Protein AF-A0A955SEW6-F1 (afdb_monomer_lite)

Foldseek 3Di:
DDDDDDDDDDDDDPPDDDPPPAPPKDKDKDAQADQKDKFAAAPPAFKKWKWKDWPNRTPDIDIGRGDPDHGPDIDIDGDNVQHGTMMMMMIGGDD

Secondary structure (DSSP, 8-state):
----------S-------TTS-TT-EEEEEE--SSEEEEEE-TTPPPEEEEEEETTEEEEEEEE-B-SSS-SEEEEEE-GGGTTSEEEEEEEE--

Structure (mmCIF, N/CA/C/O backbone):
data_AF-A0A955SEW6-F1
#
_entry.id   AF-A0A955SEW6-F1
#
loop_
_atom_site.group_PDB
_atom_site.id
_atom_site.type_symbol
_atom_site.label_atom_id
_atom_site.label_alt_id
_atom_site.label_comp_id
_atom_site.label_asym_id
_atom_site.label_entity_id
_atom_site.label_seq_id
_atom_site.pdbx_PDB_ins_code
_atom_site.Cartn_x
_atom_site.Cartn_y
_atom_site.Cartn_z
_atom_site.occupancy
_atom_site.B_iso_or_equiv
_atom_site.auth_seq_id
_atom_site.auth_comp_id
_atom_site.auth_asym_id
_atom_site.auth_atom_id
_atom_site.pdbx_PDB_model_num
ATOM 1 N N . MET A 1 1 ? 38.416 -13.145 19.367 1.00 40.38 1 MET A N 1
ATOM 2 C CA . MET A 1 1 ? 37.793 -12.399 20.486 1.00 40.38 1 MET A CA 1
ATOM 3 C C . MET A 1 1 ? 36.686 -11.568 19.840 1.00 40.38 1 MET A C 1
ATOM 5 O O . MET A 1 1 ? 37.030 -10.785 18.981 1.00 40.38 1 MET A O 1
ATOM 9 N N . ALA A 1 2 ? 35.384 -11.762 20.021 1.00 35.47 2 ALA A N 1
ATOM 10 C CA . ALA A 1 2 ? 34.631 -12.309 21.136 1.00 35.47 2 ALA A CA 1
ATOM 11 C C . ALA A 1 2 ? 33.549 -13.304 20.669 1.00 35.47 2 ALA A C 1
ATOM 13 O O . ALA A 1 2 ? 33.016 -13.222 19.569 1.00 35.47 2 ALA A O 1
ATOM 14 N N . LYS A 1 3 ? 33.264 -14.255 21.556 1.00 40.06 3 LYS A N 1
ATOM 15 C CA . LYS A 1 3 ? 32.163 -15.219 21.521 1.00 40.06 3 LYS A CA 1
ATOM 16 C C . LYS A 1 3 ? 30.902 -14.475 21.983 1.00 40.06 3 LYS A C 1
ATOM 18 O O . LYS A 1 3 ? 30.940 -13.916 23.074 1.00 40.06 3 LYS A O 1
ATOM 23 N N . TRP A 1 4 ? 29.806 -14.502 21.229 1.00 26.69 4 TRP A N 1
ATOM 24 C CA . TRP A 1 4 ? 28.482 -14.157 21.764 1.00 26.69 4 TRP A CA 1
ATOM 25 C C . TRP A 1 4 ? 27.530 -15.330 21.538 1.00 26.69 4 TRP A C 1
ATOM 27 O O . TRP A 1 4 ? 27.134 -15.634 20.417 1.00 26.69 4 TRP A O 1
ATOM 37 N N . LEU A 1 5 ? 27.233 -16.032 22.633 1.00 36.09 5 LEU A N 1
ATOM 38 C CA . LEU A 1 5 ? 26.091 -16.928 22.748 1.00 36.09 5 LEU A CA 1
ATOM 39 C C . LEU A 1 5 ? 24.848 -16.077 23.009 1.00 36.09 5 LEU A C 1
ATOM 41 O O . LEU A 1 5 ? 24.855 -15.288 23.950 1.00 36.09 5 LEU A O 1
ATOM 45 N N . VAL A 1 6 ? 23.757 -16.339 22.294 1.00 32.97 6 VAL A N 1
ATOM 46 C CA . VAL A 1 6 ? 22.410 -16.098 22.821 1.00 32.97 6 VAL A CA 1
ATOM 47 C C . VAL A 1 6 ? 21.592 -17.364 22.607 1.00 32.97 6 VAL A C 1
ATOM 49 O O . VAL A 1 6 ? 21.264 -17.743 21.488 1.00 32.97 6 VAL A O 1
ATOM 52 N N . LYS A 1 7 ? 21.295 -18.039 23.717 1.00 39.44 7 LYS A N 1
ATOM 53 C CA . LYS A 1 7 ? 20.209 -19.010 23.843 1.00 39.44 7 LYS A CA 1
ATOM 54 C C . LYS A 1 7 ? 19.129 -18.336 24.676 1.00 39.44 7 LYS A C 1
ATOM 56 O O . LYS A 1 7 ? 19.366 -18.123 25.860 1.00 39.44 7 LYS A O 1
ATOM 61 N N . ILE A 1 8 ? 17.964 -18.073 24.091 1.00 32.25 8 ILE A N 1
ATOM 62 C CA . ILE A 1 8 ? 16.694 -17.958 24.818 1.00 32.25 8 ILE A CA 1
ATOM 63 C C . ILE A 1 8 ? 15.614 -18.607 23.941 1.00 32.25 8 ILE A C 1
ATOM 65 O O . ILE A 1 8 ? 15.388 -18.178 22.815 1.00 32.25 8 ILE A O 1
ATOM 69 N N . ILE A 1 9 ? 14.982 -19.663 24.460 1.00 40.22 9 ILE A N 1
ATOM 70 C CA . ILE A 1 9 ? 13.700 -20.194 23.983 1.00 40.22 9 ILE A CA 1
ATOM 71 C C . ILE A 1 9 ? 12.673 -19.846 25.059 1.00 40.22 9 ILE A C 1
ATOM 73 O O . ILE A 1 9 ? 12.879 -20.212 26.214 1.00 40.22 9 ILE A O 1
ATOM 77 N N . LEU A 1 10 ? 11.579 -19.194 24.666 1.00 34.44 10 LEU A N 1
ATOM 78 C CA . LEU A 1 10 ? 10.250 -19.273 25.282 1.00 34.44 10 LEU A CA 1
ATOM 79 C C . LEU A 1 10 ? 9.219 -18.821 24.231 1.00 34.44 10 LEU A C 1
ATOM 81 O O . LEU A 1 10 ? 9.506 -17.976 23.388 1.00 34.44 10 LEU A O 1
ATOM 85 N N . ALA A 1 11 ? 8.075 -19.501 24.228 1.00 44.06 11 ALA A N 1
ATOM 86 C CA . ALA A 1 11 ? 7.092 -19.590 23.153 1.00 44.06 11 ALA A CA 1
ATOM 87 C C . ALA A 1 11 ? 6.507 -18.244 22.678 1.00 44.06 11 ALA A C 1
ATOM 89 O O . ALA A 1 11 ? 6.197 -17.377 23.488 1.00 44.06 11 ALA A O 1
ATOM 90 N N . GLY A 1 12 ? 6.289 -18.138 21.359 1.00 44.84 12 GLY A N 1
ATOM 91 C CA . GLY A 1 12 ? 5.590 -17.022 20.709 1.00 44.84 12 GLY A CA 1
ATOM 92 C C . GLY A 1 12 ? 6.504 -15.946 20.119 1.00 44.84 12 GLY A C 1
ATOM 93 O O . GLY A 1 12 ? 6.300 -14.765 20.373 1.00 44.84 12 GLY A O 1
ATOM 94 N N . ALA A 1 13 ? 7.525 -16.324 19.344 1.00 38.41 13 ALA A N 1
ATOM 95 C CA . ALA A 1 13 ? 8.359 -15.348 18.651 1.00 38.41 13 ALA A CA 1
ATOM 96 C C . ALA A 1 13 ? 7.585 -14.723 17.477 1.00 38.41 13 ALA A C 1
ATOM 98 O O . ALA A 1 13 ? 7.542 -15.284 16.384 1.00 38.41 13 ALA A O 1
ATOM 99 N N . VAL A 1 14 ? 7.021 -13.531 17.686 1.00 40.62 14 VAL A N 1
ATOM 100 C CA . VAL A 1 14 ? 6.936 -12.554 16.597 1.00 40.62 14 VAL A CA 1
ATOM 101 C C . VAL A 1 14 ? 8.382 -12.203 16.267 1.00 40.62 14 VAL A C 1
ATOM 103 O O . VAL A 1 14 ? 9.039 -11.445 16.980 1.00 40.62 14 VAL A O 1
ATOM 106 N N . VAL A 1 15 ? 8.924 -12.859 15.244 1.00 41.41 15 VAL A N 1
ATOM 107 C CA . VAL A 1 15 ? 10.242 -12.532 14.710 1.00 41.41 15 VAL A CA 1
ATOM 108 C C . VAL A 1 15 ? 10.096 -11.193 14.000 1.00 41.41 15 VAL A C 1
ATOM 110 O O . VAL A 1 15 ? 9.670 -11.132 12.851 1.00 41.41 15 VAL A O 1
ATOM 113 N N . PHE A 1 16 ? 10.419 -10.105 14.694 1.00 41.06 16 PHE A N 1
ATOM 114 C CA . PHE A 1 16 ? 10.726 -8.852 14.021 1.00 41.06 16 PHE A CA 1
ATOM 115 C C . PHE A 1 16 ? 12.071 -9.047 13.318 1.00 41.06 16 PHE A C 1
ATOM 117 O O . PHE A 1 16 ? 13.057 -9.361 13.997 1.00 41.06 16 PHE A O 1
ATOM 124 N N . PRO A 1 17 ? 12.151 -8.921 11.984 1.00 46.75 17 PRO A N 1
ATOM 125 C CA . PRO A 1 17 ? 13.438 -8.974 11.325 1.00 46.75 17 PRO A CA 1
ATOM 126 C C . PRO A 1 17 ? 14.300 -7.821 11.841 1.00 46.75 17 PRO A C 1
ATOM 128 O O . PRO A 1 17 ? 13.838 -6.698 12.055 1.00 46.75 17 PRO A O 1
ATOM 131 N N . ALA A 1 18 ? 15.564 -8.147 12.077 1.00 42.84 18 ALA A N 1
ATOM 132 C CA . ALA A 1 18 ? 16.624 -7.221 12.418 1.00 42.84 18 ALA A CA 1
ATOM 133 C C . ALA A 1 18 ? 16.553 -5.947 11.543 1.00 42.84 18 ALA A C 1
ATOM 135 O O . ALA A 1 18 ? 16.622 -6.060 10.317 1.00 42.84 18 ALA A O 1
ATOM 136 N N . PRO A 1 19 ? 16.490 -4.731 12.124 1.00 51.06 19 PRO A N 1
ATOM 137 C CA . PRO A 1 19 ? 16.318 -3.479 11.371 1.00 51.06 19 PRO A CA 1
ATOM 138 C C . PRO A 1 19 ? 17.483 -3.144 10.418 1.00 51.06 19 PRO A C 1
ATOM 140 O O . PRO A 1 19 ? 17.429 -2.159 9.695 1.00 51.06 19 PRO A O 1
ATOM 143 N N . HIS A 1 20 ? 18.538 -3.959 10.412 1.00 46.78 20 HIS A N 1
ATOM 144 C CA . HIS A 1 20 ? 19.762 -3.790 9.634 1.00 46.78 20 HIS A CA 1
ATOM 145 C C . HIS A 1 20 ? 19.797 -4.599 8.324 1.00 46.78 20 HIS A C 1
ATOM 147 O O . HIS A 1 20 ? 20.769 -4.479 7.588 1.00 46.78 20 HIS A O 1
ATOM 153 N N . LEU A 1 21 ? 18.760 -5.385 8.001 1.00 45.00 21 LEU A N 1
ATOM 154 C CA . LEU A 1 21 ? 18.686 -6.153 6.742 1.00 45.00 21 LEU A CA 1
ATOM 155 C C . LEU A 1 21 ? 17.878 -5.468 5.629 1.00 45.00 21 LEU A C 1
ATOM 157 O O . LEU A 1 21 ? 17.606 -6.076 4.604 1.00 45.00 21 LEU A O 1
ATOM 161 N N . TYR A 1 22 ? 17.532 -4.192 5.798 1.00 53.06 22 TYR A N 1
ATOM 162 C CA . TYR A 1 22 ? 16.727 -3.454 4.829 1.00 53.06 22 TYR A CA 1
ATOM 163 C C . TYR A 1 22 ? 17.249 -2.037 4.623 1.00 53.06 22 TYR A C 1
ATOM 165 O O . TYR A 1 22 ? 16.575 -1.062 4.948 1.00 53.06 22 TYR A O 1
ATOM 173 N N . ALA A 1 23 ? 18.469 -1.917 4.104 1.00 53.91 23 ALA A N 1
ATOM 174 C CA . ALA A 1 23 ? 19.055 -0.610 3.806 1.00 53.91 23 ALA A CA 1
ATOM 175 C C . ALA A 1 23 ? 18.266 0.178 2.731 1.00 53.91 23 ALA A C 1
ATOM 177 O O . ALA A 1 23 ? 18.371 1.399 2.698 1.00 53.91 23 ALA A O 1
ATOM 178 N N . ASP A 1 24 ? 17.416 -0.495 1.939 1.00 69.56 24 ASP A N 1
ATOM 179 C CA . ASP A 1 24 ? 16.647 0.100 0.832 1.00 69.56 24 ASP A CA 1
ATOM 180 C C . ASP A 1 24 ? 15.124 0.137 1.061 1.00 69.56 24 ASP A C 1
ATOM 182 O O . ASP A 1 24 ? 14.353 0.353 0.121 1.00 69.56 24 ASP A O 1
ATOM 186 N N . ALA A 1 25 ? 14.655 -0.102 2.292 1.00 81.31 25 ALA A N 1
ATOM 187 C CA . ALA A 1 25 ? 13.225 -0.049 2.580 1.00 81.31 25 ALA A CA 1
ATOM 188 C C . ALA A 1 25 ? 12.760 1.373 2.909 1.00 81.31 25 ALA A C 1
ATOM 190 O O . ALA A 1 25 ? 13.239 2.002 3.852 1.00 81.31 25 ALA A O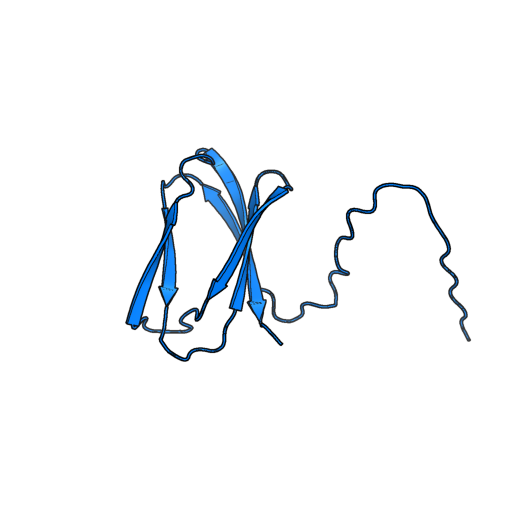 1
ATOM 191 N N . VAL A 1 26 ? 11.755 1.844 2.174 1.00 90.69 26 VAL A N 1
ATOM 192 C CA . VAL A 1 26 ? 11.064 3.107 2.442 1.00 90.69 26 VAL A CA 1
ATOM 193 C C . VAL A 1 26 ? 9.838 2.820 3.299 1.00 90.69 26 VAL A C 1
ATOM 195 O O . VAL A 1 26 ? 9.084 1.883 3.030 1.00 90.69 26 VAL A O 1
ATOM 198 N N . GLN A 1 27 ? 9.630 3.629 4.334 1.00 94.12 27 GLN A N 1
ATOM 199 C CA . GLN A 1 27 ? 8.463 3.551 5.210 1.00 94.12 27 GLN A CA 1
ATOM 200 C C . GLN A 1 27 ? 7.736 4.888 5.239 1.00 94.12 27 GLN A C 1
ATOM 202 O O . GLN A 1 27 ? 8.374 5.938 5.309 1.00 94.12 27 GLN A O 1
ATOM 207 N N . GLN A 1 28 ? 6.407 4.837 5.202 1.00 94.31 28 GLN A N 1
ATOM 208 C CA . GLN A 1 28 ? 5.554 6.009 5.333 1.00 94.31 28 GLN A CA 1
ATOM 209 C C . GLN A 1 28 ? 4.376 5.712 6.256 1.00 94.31 28 GLN A C 1
ATOM 211 O O . GLN A 1 28 ? 3.642 4.744 6.047 1.00 94.31 28 GLN A O 1
ATOM 216 N N . GLU A 1 29 ? 4.178 6.579 7.243 1.00 95.62 29 GLU A N 1
ATOM 217 C CA . GLU A 1 29 ? 3.033 6.549 8.149 1.00 95.62 29 GLU A CA 1
ATOM 218 C C . GLU A 1 29 ? 1.994 7.584 7.703 1.00 95.62 29 GLU A C 1
ATOM 220 O O . GLU A 1 29 ? 2.339 8.705 7.325 1.00 95.62 29 GLU A O 1
ATOM 225 N N . PHE A 1 30 ? 0.713 7.218 7.701 1.00 94.06 30 PHE A N 1
ATOM 226 C CA . PHE A 1 30 ? -0.357 8.111 7.260 1.00 94.06 30 PHE A CA 1
ATOM 227 C C . PHE A 1 30 ? -1.709 7.745 7.873 1.00 94.06 30 PHE A C 1
ATOM 229 O O . PHE A 1 30 ? -1.971 6.607 8.262 1.00 94.06 30 PHE A O 1
ATOM 236 N N . GLN A 1 31 ? -2.592 8.741 7.929 1.00 95.62 31 GLN A N 1
ATOM 237 C CA . GLN A 1 31 ? -3.979 8.559 8.347 1.00 95.62 31 GLN A CA 1
ATOM 238 C C . GLN A 1 31 ? -4.806 7.971 7.202 1.00 95.62 31 GLN A C 1
ATOM 240 O O . GLN A 1 31 ? -4.836 8.517 6.094 1.00 95.62 31 GLN A O 1
ATOM 245 N N . LEU A 1 32 ? -5.518 6.879 7.472 1.00 94.44 32 LEU A N 1
ATOM 246 C CA . LEU A 1 32 ? -6.403 6.227 6.509 1.00 94.44 32 LEU A CA 1
ATOM 247 C C . LEU A 1 32 ? -7.747 6.948 6.457 1.00 94.44 32 LEU A C 1
ATOM 249 O O . LEU A 1 32 ? -8.745 6.510 7.018 1.00 94.44 32 LEU A O 1
ATOM 253 N N . ASN A 1 33 ? -7.759 8.082 5.762 1.00 92.25 33 ASN A N 1
ATOM 254 C CA . ASN A 1 33 ? -8.949 8.926 5.603 1.00 92.25 33 ASN A CA 1
ATOM 255 C C . ASN A 1 33 ? -9.662 8.714 4.257 1.00 92.25 33 ASN A C 1
ATOM 257 O O . ASN A 1 33 ? -10.660 9.370 3.970 1.00 92.25 33 ASN A O 1
ATOM 261 N N . SER A 1 34 ? -9.128 7.841 3.402 1.00 92.62 34 SER A N 1
ATOM 262 C CA . SER A 1 34 ? -9.659 7.537 2.071 1.00 92.62 34 SER A CA 1
ATOM 263 C C . SER A 1 34 ? -9.963 6.051 1.940 1.00 92.62 34 SER A C 1
ATOM 265 O O . SER A 1 34 ? -9.293 5.219 2.542 1.00 92.62 34 SER A O 1
ATOM 267 N N . LYS A 1 35 ? -10.955 5.712 1.108 1.00 96.31 35 LYS A N 1
ATOM 268 C CA . LYS A 1 35 ? -11.351 4.319 0.848 1.00 96.31 35 LYS A CA 1
ATOM 269 C C . LYS A 1 35 ? -10.272 3.518 0.106 1.00 96.31 35 LYS A C 1
ATOM 271 O O . LYS A 1 35 ? -10.232 2.296 0.232 1.00 96.31 35 LYS A O 1
ATOM 276 N N . TYR A 1 36 ? -9.415 4.193 -0.658 1.00 97.38 36 TYR A N 1
ATOM 277 C CA . TYR A 1 36 ? -8.442 3.560 -1.542 1.00 97.38 36 TYR A CA 1
ATOM 278 C C . TYR A 1 36 ? -7.044 4.143 -1.356 1.00 97.38 36 TYR A C 1
ATOM 280 O O . TYR A 1 36 ? -6.891 5.355 -1.202 1.00 97.38 36 TYR A O 1
ATOM 288 N N . LEU A 1 37 ? -6.036 3.278 -1.449 1.00 96.50 37 LEU A N 1
ATOM 289 C CA . LEU A 1 37 ? -4.652 3.662 -1.719 1.00 96.50 37 LEU A CA 1
ATOM 290 C C . LEU A 1 37 ? -4.349 3.376 -3.179 1.00 96.50 37 LEU A C 1
ATOM 292 O O . LEU A 1 37 ? -4.651 2.285 -3.651 1.00 96.50 37 LEU A O 1
ATOM 296 N N . ASN A 1 38 ? -3.756 4.340 -3.874 1.00 96.88 38 ASN A N 1
ATOM 297 C CA . ASN A 1 38 ? -3.382 4.191 -5.274 1.00 96.88 38 ASN A CA 1
ATOM 298 C C . ASN A 1 38 ? -1.873 4.000 -5.390 1.00 96.88 38 ASN A C 1
ATOM 300 O O . ASN A 1 38 ? -1.102 4.752 -4.794 1.00 96.88 38 ASN A O 1
ATOM 304 N N . PHE A 1 39 ? -1.471 3.021 -6.189 1.00 97.69 39 PHE A N 1
ATOM 305 C CA . PHE A 1 39 ? -0.081 2.699 -6.462 1.00 97.69 39 PHE A CA 1
ATOM 306 C C . PHE A 1 39 ? 0.214 2.960 -7.943 1.00 97.69 39 PHE A C 1
ATOM 308 O O . PHE A 1 39 ? -0.501 2.426 -8.799 1.00 97.69 39 PHE A O 1
ATOM 315 N N . PRO A 1 40 ? 1.235 3.774 -8.258 1.00 98.12 40 PRO A N 1
ATOM 316 C CA . PRO A 1 40 ? 1.674 3.985 -9.629 1.00 98.12 40 PRO A CA 1
ATOM 317 C C . PRO A 1 40 ? 2.461 2.759 -10.106 1.00 98.12 40 PRO A C 1
ATOM 319 O O . PRO A 1 40 ? 3.392 2.319 -9.430 1.00 98.12 40 PRO A O 1
ATOM 322 N N . VAL A 1 41 ? 2.103 2.212 -11.265 1.00 98.19 41 VAL A N 1
ATOM 323 C CA . VAL A 1 41 ? 2.716 1.000 -11.829 1.00 98.19 41 VAL A CA 1
ATOM 324 C C . VAL A 1 41 ? 3.330 1.301 -13.188 1.00 98.19 41 VAL A C 1
ATOM 326 O O . VAL A 1 41 ? 2.751 2.036 -13.989 1.00 98.19 41 VAL A O 1
ATOM 329 N N . LYS A 1 42 ? 4.498 0.711 -13.450 1.00 98.31 42 LYS A N 1
ATOM 330 C CA . LYS A 1 42 ? 5.179 0.750 -14.746 1.00 98.31 42 LYS A CA 1
ATOM 331 C C . LYS A 1 42 ? 5.563 -0.670 -15.152 1.00 98.31 42 LYS A C 1
ATOM 333 O O . LYS A 1 42 ? 6.265 -1.341 -14.399 1.00 98.31 42 LYS A O 1
ATOM 338 N N . ASN A 1 43 ? 5.113 -1.124 -16.321 1.00 97.38 43 ASN A N 1
ATOM 339 C CA . ASN A 1 43 ? 5.351 -2.497 -16.762 1.00 97.38 43 ASN A CA 1
ATOM 340 C C . ASN A 1 43 ? 6.852 -2.778 -16.891 1.00 97.38 43 ASN A C 1
ATOM 342 O O . ASN A 1 43 ? 7.587 -2.027 -17.535 1.00 97.38 43 ASN A O 1
ATOM 346 N N . GLY A 1 44 ? 7.302 -3.886 -16.307 1.00 96.00 44 GLY A N 1
ATOM 347 C CA . GLY A 1 44 ? 8.698 -4.315 -16.341 1.00 96.00 44 GLY A CA 1
ATOM 348 C C . GLY A 1 44 ? 9.625 -3.544 -15.396 1.00 96.00 44 GLY A C 1
ATOM 349 O O . GLY A 1 44 ? 10.841 -3.744 -15.457 1.00 96.00 44 GLY A O 1
ATOM 350 N N . ALA A 1 45 ? 9.097 -2.679 -14.520 1.00 95.62 45 ALA A N 1
ATOM 351 C CA . ALA A 1 45 ? 9.893 -2.104 -13.439 1.00 95.62 45 ALA A CA 1
ATOM 352 C C . ALA A 1 45 ? 10.312 -3.195 -12.432 1.00 95.62 45 ALA A C 1
ATOM 354 O O . ALA A 1 45 ? 9.583 -4.171 -12.239 1.00 95.62 45 ALA A O 1
ATOM 355 N N . PRO A 1 46 ? 11.466 -3.051 -11.748 1.00 94.56 46 PRO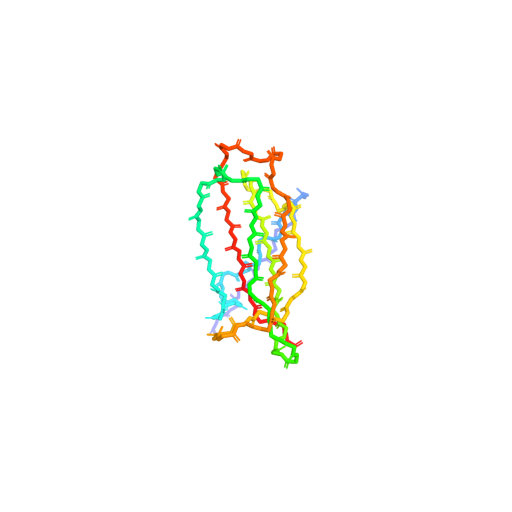 A N 1
ATOM 356 C CA . PRO A 1 46 ? 11.862 -3.991 -10.708 1.00 94.56 46 PRO A CA 1
ATOM 357 C C . PRO A 1 46 ? 10.776 -4.122 -9.641 1.00 94.56 46 PRO A C 1
ATOM 359 O O . PRO A 1 46 ? 10.323 -3.121 -9.077 1.00 94.56 46 PRO A O 1
ATOM 362 N N . LYS A 1 47 ? 10.388 -5.364 -9.343 1.00 94.75 47 LYS A N 1
ATOM 363 C CA . LYS A 1 47 ? 9.371 -5.646 -8.334 1.00 94.75 47 LYS A CA 1
ATOM 364 C C . LYS A 1 47 ? 9.789 -5.115 -6.969 1.00 94.75 47 LYS A C 1
ATOM 366 O O . LYS A 1 47 ? 10.950 -5.201 -6.559 1.00 94.75 47 LYS A O 1
ATOM 371 N N . LYS A 1 48 ? 8.801 -4.595 -6.254 1.00 95.12 48 LYS A N 1
ATOM 372 C CA . LYS A 1 48 ? 8.900 -4.177 -4.864 1.00 95.12 48 LYS A CA 1
ATOM 373 C C . LYS A 1 48 ? 7.935 -4.987 -4.028 1.00 95.12 48 LYS A C 1
ATOM 375 O O . LYS A 1 48 ? 6.812 -5.226 -4.459 1.00 95.12 48 LYS A O 1
ATOM 380 N N . TRP A 1 49 ? 8.368 -5.370 -2.838 1.00 96.50 49 TRP A N 1
ATOM 381 C CA . TRP A 1 49 ? 7.498 -5.958 -1.835 1.00 96.50 49 TRP A CA 1
ATOM 382 C C . TRP A 1 49 ? 6.870 -4.838 -1.011 1.00 96.50 49 TRP A C 1
ATOM 384 O O . TRP A 1 49 ? 7.566 -3.941 -0.530 1.00 96.50 49 TRP A O 1
ATOM 394 N N . VAL A 1 50 ? 5.549 -4.860 -0.886 1.00 96.69 50 VAL A N 1
ATOM 395 C CA . VAL A 1 50 ? 4.758 -3.857 -0.175 1.00 96.69 50 VAL A CA 1
ATOM 396 C C . VAL A 1 50 ? 4.049 -4.528 0.989 1.00 96.69 50 VAL A C 1
ATOM 398 O O . VAL A 1 50 ? 3.390 -5.549 0.820 1.00 96.69 50 VAL A O 1
ATOM 401 N N . SER A 1 51 ? 4.138 -3.921 2.170 1.00 97.69 51 SER A N 1
ATOM 402 C CA . SER A 1 51 ? 3.394 -4.334 3.362 1.00 97.69 51 SER A CA 1
ATOM 403 C C . SER A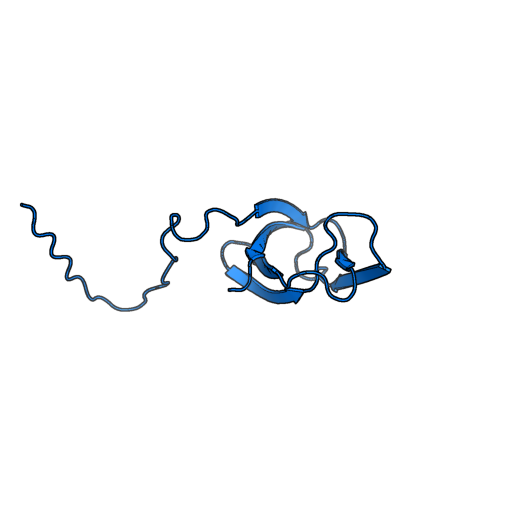 1 51 ? 2.652 -3.147 3.969 1.00 97.69 51 SER A C 1
ATOM 405 O O . SER A 1 51 ? 3.202 -2.049 4.069 1.00 97.69 51 SER A O 1
ATOM 407 N N . LEU A 1 52 ? 1.395 -3.366 4.361 1.00 98.06 52 LEU A N 1
ATOM 408 C CA . LEU A 1 52 ? 0.587 -2.401 5.107 1.00 98.06 52 LEU A CA 1
ATOM 409 C C . LEU A 1 52 ? 0.348 -2.941 6.513 1.00 98.06 52 LEU A C 1
ATOM 411 O O . LEU A 1 52 ? -0.209 -4.029 6.674 1.00 98.06 52 LEU A O 1
ATOM 415 N N . THR A 1 53 ? 0.726 -2.153 7.512 1.00 98.25 53 THR A N 1
ATOM 416 C CA . THR A 1 53 ? 0.527 -2.457 8.930 1.00 98.25 53 THR A CA 1
ATOM 417 C C . THR A 1 53 ? -0.453 -1.465 9.543 1.00 98.25 53 THR A C 1
ATOM 419 O O . THR A 1 53 ? -0.276 -0.261 9.381 1.00 98.25 53 THR A O 1
ATOM 422 N N . ILE A 1 54 ? -1.459 -1.960 10.264 1.00 96.75 54 ILE A N 1
ATOM 423 C CA . ILE A 1 54 ? -2.462 -1.176 10.996 1.00 96.75 54 ILE A CA 1
ATOM 424 C C . ILE A 1 54 ? -2.424 -1.619 12.454 1.00 96.75 54 ILE A C 1
ATOM 426 O O . ILE A 1 54 ? -2.474 -2.815 12.719 1.00 96.75 54 ILE A O 1
ATOM 430 N N . ASP A 1 55 ? -2.322 -0.684 13.400 1.00 91.12 55 ASP A N 1
ATOM 431 C CA . ASP A 1 55 ? -2.275 -0.985 14.843 1.00 91.12 55 ASP A CA 1
ATOM 432 C C . ASP A 1 55 ? -1.229 -2.062 15.226 1.00 91.12 55 ASP A C 1
ATOM 434 O O . ASP A 1 55 ? -1.419 -2.848 16.152 1.00 91.12 55 ASP A O 1
ATOM 438 N N . GLY A 1 56 ? -0.108 -2.112 14.497 1.00 90.00 56 GLY A N 1
ATOM 439 C CA . GLY A 1 56 ? 0.966 -3.091 14.703 1.00 90.00 56 GLY A CA 1
ATOM 440 C C . GLY A 1 56 ? 0.753 -4.457 14.034 1.00 90.00 56 GLY A C 1
ATOM 441 O O . GLY A 1 56 ? 1.663 -5.284 14.068 1.00 90.00 56 GLY A O 1
ATOM 442 N N . GLU A 1 57 ? -0.387 -4.691 13.381 1.00 93.94 57 GLU A N 1
ATOM 443 C CA . GLU A 1 57 ? -0.678 -5.914 12.630 1.00 93.94 57 GLU A CA 1
ATOM 444 C C . GLU A 1 57 ? -0.483 -5.705 11.125 1.00 93.94 57 GLU A C 1
ATOM 446 O O . GLU A 1 57 ? -1.001 -4.751 10.544 1.00 93.94 57 GLU A O 1
ATOM 451 N N . LYS A 1 58 ? 0.250 -6.609 10.467 1.00 96.94 58 LYS A N 1
ATOM 452 C CA . LYS A 1 58 ? 0.394 -6.596 9.008 1.00 96.94 58 LYS A CA 1
ATOM 453 C C . LYS A 1 58 ? -0.892 -7.123 8.364 1.00 96.94 58 LYS A C 1
ATOM 455 O O . LYS A 1 58 ? -1.160 -8.318 8.420 1.00 96.94 58 LYS A O 1
ATOM 460 N N . VAL A 1 59 ? -1.661 -6.242 7.728 1.00 97.62 59 VAL A N 1
ATOM 461 C CA . VAL A 1 59 ? -2.998 -6.555 7.186 1.00 97.62 59 VAL A CA 1
ATOM 462 C C . VAL A 1 59 ? -3.015 -6.816 5.681 1.00 97.62 59 VAL A C 1
ATOM 464 O O . VAL A 1 59 ? -4.001 -7.346 5.167 1.00 97.62 59 VAL A O 1
ATOM 467 N N . ARG A 1 60 ? -1.969 -6.407 4.950 1.00 97.56 60 ARG A N 1
ATOM 468 C CA . ARG A 1 60 ? -1.789 -6.663 3.511 1.00 97.56 60 ARG A CA 1
ATOM 469 C C . ARG A 1 60 ? -0.319 -6.852 3.184 1.00 97.56 60 ARG A C 1
ATOM 471 O O . ARG A 1 60 ? 0.537 -6.203 3.787 1.00 97.56 60 ARG A O 1
ATOM 478 N N . GLU A 1 61 ? -0.061 -7.685 2.185 1.00 96.94 61 GLU A N 1
ATOM 479 C CA . GLU A 1 61 ? 1.272 -7.933 1.655 1.00 96.94 61 GLU A CA 1
ATOM 480 C C . GLU A 1 61 ? 1.183 -8.387 0.190 1.00 96.94 61 GLU A C 1
ATOM 482 O O . GLU A 1 61 ? 0.341 -9.227 -0.130 1.00 96.94 61 GLU A O 1
ATOM 487 N N . PHE A 1 62 ? 1.983 -7.793 -0.699 1.00 96.94 62 PHE A N 1
ATOM 488 C CA . PHE A 1 62 ? 2.019 -8.132 -2.128 1.00 96.94 62 PHE A CA 1
ATOM 489 C C . PHE A 1 62 ? 3.289 -7.599 -2.806 1.00 96.94 62 PHE A C 1
ATOM 491 O O . PHE A 1 62 ? 3.920 -6.667 -2.304 1.00 96.94 62 PHE A O 1
ATOM 498 N N . ASP A 1 63 ? 3.644 -8.158 -3.965 1.00 96.62 63 ASP A N 1
ATOM 499 C CA . ASP A 1 63 ? 4.647 -7.593 -4.864 1.00 96.62 63 ASP A CA 1
ATOM 500 C C . ASP A 1 63 ? 4.003 -6.714 -5.951 1.00 96.62 63 ASP A C 1
ATOM 502 O O . ASP A 1 63 ? 2.855 -6.908 -6.351 1.00 96.62 63 ASP A O 1
ATOM 506 N N . ILE A 1 64 ? 4.728 -5.694 -6.413 1.00 97.38 64 ILE A N 1
ATOM 507 C CA . ILE A 1 64 ? 4.239 -4.739 -7.416 1.00 97.38 64 ILE A CA 1
ATOM 508 C C . ILE A 1 64 ? 5.400 -4.080 -8.172 1.00 97.38 64 ILE A C 1
ATOM 510 O O . ILE A 1 64 ? 6.450 -3.786 -7.602 1.00 97.38 64 ILE A O 1
ATOM 514 N N . GLU A 1 65 ? 5.209 -3.822 -9.464 1.00 97.44 65 GLU A N 1
ATOM 515 C CA . GLU A 1 65 ? 6.156 -3.100 -10.328 1.00 97.44 65 GLU A CA 1
ATOM 516 C C . GLU A 1 65 ? 5.979 -1.577 -10.154 1.00 97.44 65 GLU A C 1
ATOM 518 O O . GLU A 1 65 ? 5.472 -0.879 -11.035 1.00 97.44 65 GLU A O 1
ATOM 523 N N . LEU A 1 66 ? 6.317 -1.059 -8.963 1.00 96.25 66 LEU A N 1
ATOM 524 C CA . LEU A 1 66 ? 6.128 0.360 -8.630 1.00 96.25 66 LEU A CA 1
ATOM 525 C C . LEU A 1 66 ? 6.913 1.277 -9.570 1.00 96.25 66 LEU A C 1
ATOM 527 O O . LEU A 1 66 ? 8.112 1.093 -9.785 1.00 96.25 66 LEU A O 1
ATOM 531 N N . SER A 1 67 ? 6.238 2.314 -10.062 1.00 96.25 67 SER A N 1
ATOM 532 C CA . SER A 1 67 ? 6.860 3.316 -10.921 1.00 96.25 67 SER A CA 1
ATOM 533 C C . SER A 1 67 ? 7.773 4.251 -10.112 1.00 96.25 67 SER A C 1
ATOM 535 O O . SER A 1 67 ? 7.301 4.862 -9.149 1.00 96.25 67 SER A O 1
ATOM 537 N N . PRO A 1 68 ? 9.055 4.421 -10.489 1.00 89.12 68 PRO A N 1
ATOM 538 C CA . PRO A 1 68 ? 9.919 5.461 -9.927 1.00 89.12 68 PRO A CA 1
ATOM 539 C C . PRO A 1 68 ? 9.644 6.848 -10.539 1.00 89.12 68 PRO A C 1
ATOM 5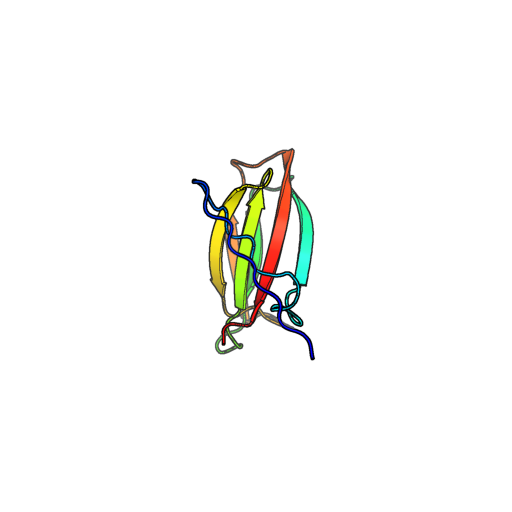41 O O . PRO A 1 68 ? 10.117 7.855 -10.013 1.00 89.12 68 PRO A O 1
ATOM 544 N N . ASP A 1 69 ? 8.912 6.892 -11.655 1.00 91.69 69 ASP A N 1
ATOM 545 C CA . ASP A 1 69 ? 8.622 8.074 -12.465 1.00 91.69 69 ASP A CA 1
ATOM 546 C C . ASP A 1 69 ? 7.185 8.016 -13.031 1.00 91.69 69 ASP A C 1
ATOM 548 O O . ASP A 1 69 ? 6.259 7.578 -12.340 1.00 91.69 69 ASP A O 1
ATOM 552 N N . GLU A 1 70 ? 6.968 8.481 -14.265 1.00 96.38 70 GLU A N 1
ATOM 553 C CA . GLU A 1 70 ? 5.665 8.465 -14.931 1.00 96.38 70 GLU A CA 1
ATOM 554 C C . GLU A 1 70 ? 5.102 7.031 -15.062 1.00 96.38 70 GLU A C 1
ATOM 556 O O . GLU A 1 70 ? 5.730 6.178 -15.707 1.00 96.38 70 GLU A O 1
ATOM 561 N N . PRO A 1 71 ? 3.932 6.746 -14.451 1.00 98.06 71 PRO A N 1
ATOM 562 C CA . PRO A 1 71 ? 3.334 5.418 -14.480 1.00 98.06 71 PRO A CA 1
ATOM 563 C C . PRO A 1 71 ? 2.633 5.128 -15.807 1.00 98.06 71 PRO A C 1
ATOM 565 O O . PRO A 1 71 ? 2.007 6.006 -16.398 1.00 98.06 71 PRO A O 1
ATOM 568 N N . ASP A 1 72 ? 2.628 3.855 -16.195 1.00 98.56 72 ASP A N 1
ATOM 569 C CA . ASP A 1 72 ? 1.795 3.364 -17.296 1.00 98.56 72 ASP A CA 1
ATOM 570 C C . ASP A 1 72 ? 0.317 3.313 -16.878 1.00 98.56 72 ASP A C 1
ATOM 572 O O . ASP A 1 72 ? -0.584 3.568 -17.677 1.00 98.56 72 ASP A O 1
ATOM 576 N N . PHE A 1 73 ? 0.058 2.948 -15.617 1.00 98.38 73 PHE A N 1
ATOM 577 C CA . PHE A 1 73 ? -1.282 2.865 -15.039 1.00 98.38 73 PHE A CA 1
ATOM 578 C C . PHE A 1 73 ? -1.249 2.916 -13.506 1.00 98.38 73 PHE A C 1
ATOM 580 O O . PHE A 1 73 ? -0.197 2.886 -12.868 1.00 98.38 73 PHE A O 1
ATOM 587 N N . TRP A 1 74 ? -2.436 2.989 -12.907 1.00 98.38 74 TRP A N 1
ATOM 588 C CA . TRP A 1 74 ? -2.629 3.001 -11.461 1.00 98.38 74 TRP A CA 1
ATOM 589 C C . TRP A 1 74 ? -3.425 1.777 -11.027 1.00 98.38 74 TRP A C 1
ATOM 591 O O . TRP A 1 74 ? -4.414 1.417 -11.668 1.00 98.38 74 TRP A O 1
ATOM 601 N N . VAL A 1 75 ? -3.026 1.174 -9.911 1.00 97.88 75 VAL A N 1
ATOM 602 C CA . VAL A 1 75 ? -3.804 0.131 -9.228 1.00 97.88 75 VAL A CA 1
ATOM 603 C C . VAL A 1 75 ? -4.221 0.623 -7.855 1.00 97.88 75 VAL A C 1
ATOM 605 O O . VAL A 1 75 ? -3.523 1.432 -7.245 1.00 97.88 75 VAL A O 1
ATOM 608 N N . TYR A 1 76 ? -5.355 0.138 -7.362 1.00 97.19 76 TYR A N 1
ATOM 609 C CA . TYR A 1 76 ? -5.874 0.538 -6.062 1.00 97.19 76 TYR A CA 1
ATOM 610 C C . TYR A 1 76 ? -5.939 -0.639 -5.089 1.00 97.19 76 TYR A C 1
ATOM 612 O O . TYR A 1 76 ? -6.246 -1.769 -5.462 1.00 97.19 76 TYR A O 1
ATOM 620 N N . LEU A 1 77 ? -5.707 -0.340 -3.815 1.00 97.50 77 LEU A N 1
ATOM 621 C CA . LEU A 1 77 ? -6.009 -1.204 -2.682 1.00 97.50 77 LEU A CA 1
ATOM 622 C C . LEU A 1 77 ? -7.170 -0.590 -1.904 1.00 97.50 77 LEU A C 1
ATOM 624 O O . LEU A 1 77 ? -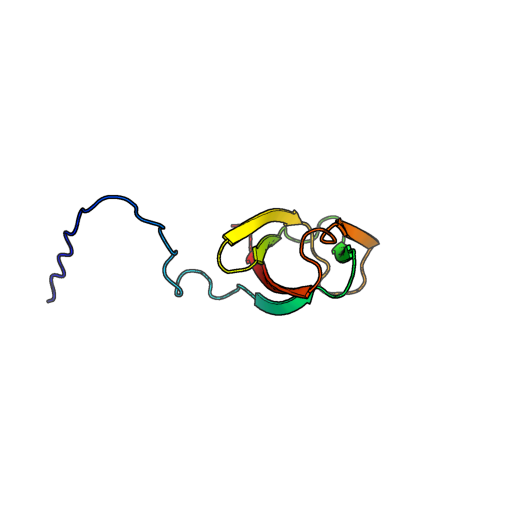7.082 0.555 -1.459 1.00 97.50 77 LEU A O 1
ATOM 628 N N . GLU A 1 78 ? -8.246 -1.347 -1.712 1.00 97.56 78 GLU A N 1
ATOM 629 C CA . GLU A 1 78 ? -9.339 -0.938 -0.831 1.00 97.56 78 GLU A CA 1
ATOM 630 C C . GLU A 1 78 ? -8.935 -1.102 0.640 1.00 97.56 78 GLU A C 1
ATOM 632 O O . GLU A 1 78 ? -8.545 -2.182 1.084 1.00 97.56 78 GLU A O 1
ATOM 637 N N . VAL A 1 79 ? -9.033 -0.002 1.384 1.00 97.31 79 VAL A N 1
ATOM 638 C CA . VAL A 1 79 ? -8.632 0.128 2.794 1.00 97.31 79 VAL A CA 1
ATOM 639 C C . VAL A 1 79 ? -9.745 0.730 3.656 1.00 97.31 79 VAL A C 1
ATOM 641 O O . VAL A 1 79 ? -9.506 1.131 4.791 1.00 97.31 79 VAL A O 1
ATOM 644 N N . GLY A 1 80 ? -10.974 0.801 3.132 1.00 97.12 80 GLY A N 1
ATOM 645 C CA . GLY A 1 80 ? -12.109 1.434 3.814 1.00 97.12 80 GLY A CA 1
ATOM 646 C C . GLY A 1 80 ? -12.436 0.829 5.184 1.00 97.12 80 GLY A C 1
ATOM 647 O O . GLY A 1 80 ? -12.884 1.548 6.072 1.00 97.12 80 GLY A O 1
ATOM 648 N N . GLU A 1 81 ? -12.149 -0.458 5.393 1.00 97.06 81 GLU A N 1
ATOM 649 C CA . GLU A 1 81 ? -12.306 -1.122 6.697 1.00 97.06 81 GLU A CA 1
ATOM 650 C C . GLU A 1 81 ? -11.368 -0.572 7.792 1.00 97.06 81 GLU A C 1
ATOM 652 O O . GLU A 1 81 ? -11.630 -0.752 8.979 1.00 97.06 81 GLU A O 1
ATOM 657 N N . PHE A 1 82 ? -10.305 0.142 7.407 1.00 96.75 82 PHE A N 1
ATOM 658 C CA . PHE A 1 82 ? -9.325 0.751 8.311 1.00 96.75 82 PHE A CA 1
ATOM 659 C C . PHE A 1 82 ? -9.506 2.267 8.458 1.00 96.75 82 PHE A C 1
ATOM 661 O O . PHE A 1 82 ? -8.607 2.953 8.943 1.00 96.75 82 PHE A O 1
ATOM 668 N N . SER A 1 83 ? -10.652 2.805 8.030 1.00 95.88 83 SER A N 1
ATOM 669 C CA . SER A 1 83 ? -10.918 4.243 8.067 1.00 95.88 83 SER A CA 1
ATOM 670 C C . SER A 1 83 ? -10.723 4.827 9.471 1.00 95.88 83 SER A C 1
ATOM 672 O O . SER A 1 83 ? -11.268 4.319 10.449 1.00 95.88 83 SER A O 1
ATOM 674 N N . GLY A 1 84 ? -9.982 5.933 9.561 1.00 95.62 84 GLY A N 1
ATOM 675 C CA . GLY A 1 84 ? -9.691 6.635 10.815 1.00 95.62 84 GLY A CA 1
ATOM 676 C C . GLY A 1 84 ? -8.569 6.019 11.657 1.00 95.62 84 GLY A C 1
ATOM 677 O O . GLY A 1 84 ? -8.298 6.520 12.746 1.00 95.62 84 GLY A O 1
ATOM 678 N N . LYS A 1 85 ? -7.918 4.953 11.176 1.00 96.81 85 LYS A N 1
ATOM 679 C CA . LYS A 1 85 ? -6.713 4.388 11.793 1.00 96.81 85 LYS A CA 1
ATOM 680 C C . LYS A 1 85 ? -5.443 4.956 11.163 1.00 96.81 85 LYS A C 1
ATOM 682 O O . LYS A 1 85 ? -5.451 5.446 10.031 1.00 96.81 85 LYS A O 1
ATOM 687 N N . THR A 1 86 ? -4.331 4.813 11.876 1.00 96.81 86 THR A N 1
ATOM 688 C CA . THR A 1 86 ? -3.002 5.092 11.333 1.00 96.81 86 THR A CA 1
ATOM 689 C C . THR A 1 86 ? -2.436 3.839 10.671 1.00 96.81 86 THR A C 1
ATOM 691 O O . THR A 1 86 ? -2.401 2.770 11.282 1.00 96.81 86 THR A O 1
ATOM 694 N N . GLY A 1 87 ? -1.998 3.968 9.420 1.00 96.19 87 GLY A N 1
ATOM 695 C CA . GLY A 1 87 ? -1.323 2.907 8.683 1.00 96.19 87 GLY A CA 1
ATOM 696 C C . GLY A 1 87 ? 0.156 3.198 8.472 1.00 96.19 87 GLY A C 1
ATOM 697 O O . GLY A 1 87 ? 0.545 4.344 8.261 1.00 96.19 87 GLY A O 1
ATOM 698 N N . LEU A 1 88 ? 0.966 2.141 8.482 1.00 97.62 88 LEU A N 1
ATOM 699 C CA . LEU A 1 88 ? 2.370 2.152 8.083 1.00 97.62 88 LEU A CA 1
ATOM 700 C C . LEU A 1 88 ? 2.516 1.342 6.793 1.00 97.62 88 LEU A C 1
ATOM 702 O O . LEU A 1 88 ? 2.339 0.123 6.800 1.00 97.62 88 LEU A O 1
ATOM 706 N N . LEU A 1 89 ? 2.839 2.016 5.691 1.00 97.06 89 LEU A N 1
ATOM 707 C CA . LEU A 1 89 ? 3.185 1.374 4.428 1.00 97.06 89 LEU A CA 1
ATOM 708 C C . LEU A 1 89 ? 4.701 1.243 4.343 1.00 97.06 89 LEU A C 1
ATOM 710 O O . LEU A 1 89 ? 5.428 2.227 4.484 1.00 97.06 89 LEU A O 1
ATOM 714 N N . ARG A 1 90 ? 5.176 0.031 4.086 1.00 96.62 90 ARG A N 1
ATOM 715 C CA . ARG A 1 90 ? 6.591 -0.268 3.899 1.00 96.62 90 ARG A CA 1
ATOM 716 C C . ARG A 1 90 ? 6.809 -0.89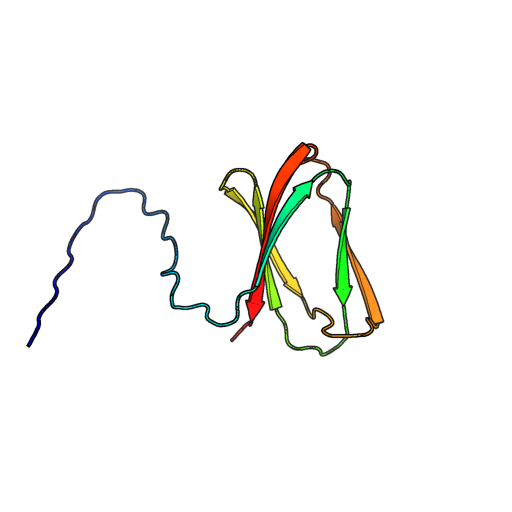3 2.532 1.00 96.62 90 ARG A C 1
ATOM 718 O O . ARG A 1 90 ? 6.110 -1.838 2.175 1.00 96.62 90 ARG A O 1
ATOM 725 N N . VAL A 1 91 ? 7.783 -0.362 1.802 1.00 95.19 91 VAL A N 1
ATOM 726 C CA . VAL A 1 91 ? 8.159 -0.778 0.450 1.00 95.19 91 VAL A CA 1
ATOM 727 C C . VAL A 1 91 ? 9.631 -1.161 0.447 1.00 95.19 91 VAL A C 1
ATOM 729 O O . VAL A 1 91 ? 10.462 -0.394 0.926 1.00 95.19 91 VAL A O 1
ATOM 732 N N . GLU A 1 92 ? 9.964 -2.317 -0.109 1.00 93.75 92 GLU A N 1
ATOM 733 C CA . GLU A 1 92 ? 11.335 -2.831 -0.184 1.00 93.75 92 GLU A CA 1
ATOM 734 C C . GLU A 1 92 ? 11.620 -3.503 -1.531 1.00 93.75 92 GLU A C 1
ATOM 736 O O . GLU A 1 92 ? 10.702 -3.836 -2.280 1.00 93.75 92 GLU A O 1
ATOM 741 N N . GLY A 1 93 ? 12.898 -3.668 -1.875 1.00 89.31 93 GLY A N 1
ATOM 742 C CA . GLY A 1 93 ? 13.292 -4.465 -3.038 1.00 89.31 93 GLY A CA 1
ATOM 743 C C . GLY A 1 93 ? 12.987 -5.950 -2.839 1.00 89.31 93 GLY A C 1
ATOM 744 O O . GLY A 1 93 ? 13.063 -6.450 -1.721 1.00 89.31 93 GLY A O 1
ATOM 745 N N . VAL A 1 94 ? 12.653 -6.641 -3.928 1.00 81.12 94 VAL A N 1
ATOM 746 C CA . VAL A 1 94 ? 12.645 -8.110 -3.982 1.00 81.12 94 VAL A CA 1
ATOM 747 C C . VAL A 1 94 ? 14.030 -8.545 -4.481 1.00 81.12 94 VAL A C 1
ATOM 749 O O . VAL A 1 94 ? 14.462 -8.034 -5.515 1.00 81.12 94 VAL A O 1
ATOM 752 N N . GLU A 1 95 ? 14.739 -9.394 -3.728 1.00 60.47 95 GLU A N 1
ATOM 753 C CA . GLU A 1 95 ? 16.025 -9.995 -4.150 1.00 60.47 95 GLU A CA 1
ATOM 754 C C . GLU A 1 95 ? 15.867 -10.961 -5.335 1.00 60.47 95 GLU A C 1
ATOM 756 O O . GLU A 1 95 ? 14.833 -11.670 -5.398 1.00 60.47 95 GLU A O 1
#

Radius of gyration: 17.03 Å; chains: 1; bounding box: 50×29×43 Å

Sequence (95 aa):
MAKWLVKIILAGAVVFPAPHLYADAVQQEFQLNSKYLNFPVKNGAPKKWVSLTIDGEKVREFDIELSPDEPDFWVYLEVGEFSGKTGLLRVEGVE

pLDDT: mean 81.74, std 23.72, range [26.69, 98.56]